Protein AF-A0A0H3GN37-F1 (afdb_monomer)

pLDDT: mean 75.05, std 20.97, range [28.66, 95.88]

Foldseek 3Di:
DDLVVVQCCVFPDFAPPPPDFDQPPCVVVPPVVPDDDDPVSVVVVVVVVVCVVVVHDFDDWQKFQKASDDVCSNQWIWIFTLQFIWIWGHDPRTITIGTDGLVFWPDWDWDDDDFWIWIWTWGAGPVRDIDIDIITGGCDDPPCPSNNVSVVCSVVVNTSSSVNPD

Radius of gyration: 15.68 Å; Cα contacts (8 Å, |Δi|>4): 254; chains: 1; bounding box: 45×38×37 Å

Nearest PDB stru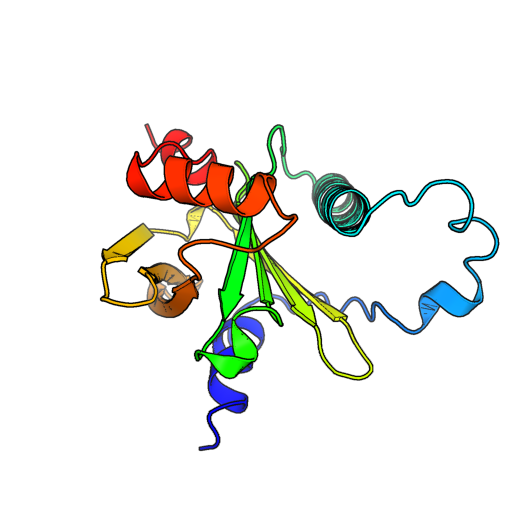ctures (foldseek):
  3voq-assembly1_B  TM=4.853E-01  e=2.089E-02  Homo sapiens
  2cay-assembly1_A  TM=4.935E-01  e=8.747E-02  Saccharomyces cerevisiae
  5ukk-assembly1_A  TM=3.724E-01  e=1.871E-02  Homo sapiens
  4pnk-assembly1_A  TM=3.720E-01  e=3.246E-02  Homo sapiens
  5he3-assembly1_A  TM=3.793E-01  e=9.765E-02  Bos taurus

Secondary structure (DSSP, 8-state):
--TTHHHHHHHHSSS-------SSGGGGTTSGGGS--SHHHHHHHHHHHHHHHTT---S--EEEEEBSSGGGTTSEEEEE-SSEEEEEEE-SS-EEEEEEETTTEEEEEEEE-SSEEEEEEEEE-TTS-EEEEEEEEES--TT-HHHHHHHHHHHTT--HHHHTT-

Solvent-accessible surface area (backbone atoms only — not comparable to full-atom values): 9664 Å² total; per-residue (Å²): 136,62,84,70,58,64,68,47,43,85,64,68,73,88,51,89,79,70,82,61,75,58,58,74,67,56,82,71,38,80,75,61,69,81,77,65,62,66,75,63,55,49,52,51,50,52,53,51,51,54,24,62,79,65,77,44,66,69,91,54,79,40,39,33,51,23,18,81,40,86,93,41,20,78,40,22,36,39,33,41,16,54,50,20,40,38,38,38,40,56,54,99,84,43,45,44,68,46,79,43,58,36,89,35,49,77,43,80,48,77,43,87,52,96,79,32,30,40,37,38,40,29,32,45,48,98,87,68,47,84,47,77,49,68,29,30,26,66,76,68,56,90,97,37,65,58,37,46,53,34,50,51,26,57,74,70,62,62,38,54,52,63,61,72,77,117

Structure (mmCIF, N/CA/C/O backbone):
data_AF-A0A0H3GN37-F1
#
_entry.id   AF-A0A0H3GN37-F1
#
loop_
_atom_site.group_PDB
_atom_site.id
_atom_site.type_symbol
_atom_site.label_atom_id
_atom_site.label_alt_id
_atom_site.label_comp_id
_atom_site.label_asym_id
_atom_site.label_entity_id
_atom_site.label_seq_id
_atom_site.pdbx_PDB_ins_code
_atom_site.Cartn_x
_atom_site.Cartn_y
_atom_site.Cartn_z
_atom_site.occupancy
_atom_site.B_iso_or_equiv
_atom_site.auth_seq_id
_atom_site.auth_comp_id
_atom_site.auth_asym_id
_atom_site.auth_atom_id
_atom_site.pdbx_PDB_model_num
ATOM 1 N N . MET A 1 1 ? 1.275 26.089 -0.788 1.00 37.97 1 MET A N 1
ATOM 2 C CA . MET A 1 1 ? 1.528 24.721 -0.286 1.00 37.97 1 MET A CA 1
ATOM 3 C C . MET A 1 1 ? 2.021 23.885 -1.451 1.00 37.97 1 MET A C 1
ATOM 5 O O . MET A 1 1 ? 1.289 23.743 -2.425 1.00 37.97 1 MET A O 1
ATOM 9 N N . ASN A 1 2 ? 3.274 23.432 -1.408 1.00 28.66 2 ASN A N 1
ATOM 10 C CA . ASN A 1 2 ? 3.864 22.640 -2.484 1.00 28.66 2 ASN A CA 1
ATOM 11 C C . ASN A 1 2 ? 3.409 21.181 -2.351 1.00 28.66 2 ASN A C 1
ATOM 13 O O . ASN A 1 2 ? 3.296 20.659 -1.246 1.00 28.66 2 ASN A O 1
ATOM 17 N N . GLY A 1 3 ? 3.133 20.510 -3.474 1.00 31.22 3 GLY A N 1
ATOM 18 C CA . GLY A 1 3 ? 2.568 19.149 -3.504 1.00 31.22 3 GLY A CA 1
ATOM 19 C C . GLY A 1 3 ? 3.428 18.058 -2.848 1.00 31.22 3 GLY A C 1
ATOM 20 O O . GLY A 1 3 ? 2.951 16.942 -2.667 1.00 31.22 3 GLY A O 1
ATOM 21 N N . SER A 1 4 ? 4.666 18.382 -2.473 1.00 35.00 4 SER A N 1
ATOM 22 C CA . SER A 1 4 ? 5.587 17.558 -1.684 1.00 35.00 4 SER A CA 1
ATOM 23 C C . SER A 1 4 ? 5.191 17.483 -0.204 1.00 35.00 4 SER A C 1
ATOM 25 O O . SER A 1 4 ? 5.367 16.443 0.427 1.00 35.00 4 SER A O 1
ATOM 27 N N . ASP A 1 5 ? 4.617 18.564 0.333 1.00 36.38 5 ASP A N 1
ATOM 28 C CA . ASP A 1 5 ? 4.347 18.715 1.767 1.00 36.38 5 ASP A CA 1
ATOM 29 C C . ASP A 1 5 ? 3.113 17.917 2.203 1.00 36.38 5 ASP A C 1
ATOM 31 O O . ASP A 1 5 ? 3.015 17.524 3.356 1.00 36.38 5 ASP A O 1
ATOM 35 N N . PHE A 1 6 ? 2.197 17.605 1.277 1.00 40.84 6 PHE A N 1
ATOM 36 C CA . PHE A 1 6 ? 0.951 16.878 1.566 1.00 40.84 6 PHE A CA 1
ATOM 37 C C . PHE A 1 6 ? 1.138 15.349 1.657 1.00 40.84 6 PHE A C 1
ATOM 39 O O . PHE A 1 6 ? 0.354 14.661 2.300 1.00 40.84 6 PHE A O 1
ATOM 46 N N . ILE A 1 7 ? 2.192 14.810 1.031 1.00 39.88 7 ILE A N 1
ATOM 47 C CA . ILE A 1 7 ? 2.532 13.369 1.046 1.00 39.88 7 ILE A CA 1
ATOM 48 C C . ILE A 1 7 ? 3.224 12.992 2.348 1.00 39.88 7 ILE A C 1
ATOM 50 O O . ILE A 1 7 ? 3.036 11.894 2.857 1.00 39.88 7 ILE A O 1
ATOM 54 N N . ILE A 1 8 ? 4.019 13.927 2.866 1.00 41.59 8 ILE A N 1
ATOM 55 C CA . ILE A 1 8 ? 4.670 13.835 4.168 1.00 41.59 8 ILE A CA 1
ATOM 56 C C . ILE A 1 8 ? 3.660 14.162 5.279 1.00 41.59 8 ILE A C 1
ATOM 58 O O . ILE A 1 8 ? 3.757 13.607 6.362 1.00 41.59 8 ILE A O 1
ATOM 62 N N . PHE A 1 9 ? 2.627 14.968 5.009 1.00 39.22 9 PHE A N 1
ATOM 63 C CA . PHE A 1 9 ? 1.643 15.367 6.023 1.00 39.22 9 PHE A CA 1
ATOM 64 C C . PHE A 1 9 ? 0.888 14.195 6.668 1.00 39.22 9 PHE A C 1
ATOM 66 O O . PHE A 1 9 ? 0.738 14.181 7.885 1.00 39.22 9 PHE A O 1
ATOM 73 N N . LEU A 1 10 ? 0.496 13.182 5.884 1.00 42.19 10 LEU A N 1
ATOM 74 C CA . LEU A 1 10 ? -0.106 11.939 6.403 1.00 42.19 10 LEU A CA 1
ATOM 75 C C . LEU A 1 10 ? 0.908 11.026 7.113 1.00 42.19 10 LEU A C 1
ATOM 77 O O . LEU A 1 10 ? 0.528 10.014 7.676 1.00 42.19 10 LEU A O 1
ATOM 81 N N . ALA A 1 11 ? 2.196 11.359 7.076 1.00 37.69 11 ALA A N 1
ATOM 82 C CA . ALA A 1 11 ? 3.269 10.615 7.721 1.00 37.69 11 ALA A CA 1
ATOM 83 C C . ALA A 1 11 ? 3.859 11.346 8.946 1.00 37.69 11 ALA A C 1
ATOM 85 O O . ALA A 1 11 ? 4.606 10.741 9.713 1.00 37.69 11 ALA A O 1
ATOM 86 N N . THR A 1 12 ? 3.542 12.636 9.144 1.00 36.50 12 THR A N 1
ATOM 87 C CA . THR A 1 12 ? 4.201 13.486 10.154 1.00 36.50 12 THR A CA 1
ATOM 88 C C . THR A 1 12 ? 3.277 14.253 11.092 1.00 36.50 12 THR A C 1
ATOM 90 O O . THR A 1 12 ? 3.799 14.970 11.941 1.00 36.50 12 THR A O 1
ATOM 93 N N . LYS A 1 13 ? 1.946 14.183 10.958 1.00 34.50 13 LYS A N 1
ATOM 94 C CA . LYS A 1 13 ? 1.056 14.953 11.848 1.00 34.50 13 LYS A CA 1
ATOM 95 C C . LYS A 1 13 ? 0.452 14.172 13.014 1.00 34.50 13 LYS A C 1
ATOM 97 O O . LYS A 1 13 ? 0.351 14.773 14.069 1.00 34.50 13 LYS A O 1
ATOM 102 N N . ASN A 1 14 ? 0.159 12.878 12.871 1.00 36.59 14 ASN A N 1
ATOM 103 C CA . ASN A 1 14 ? -0.568 12.109 13.898 1.00 36.59 14 ASN A CA 1
ATOM 104 C C . ASN A 1 14 ? -0.085 10.654 14.066 1.00 36.59 14 ASN A C 1
ATOM 106 O O . ASN A 1 14 ? -0.839 9.791 14.499 1.00 36.59 14 ASN A O 1
ATOM 110 N N . PHE A 1 15 ? 1.169 10.356 13.721 1.00 38.06 15 PHE A N 1
ATOM 111 C CA . PHE A 1 15 ? 1.758 9.032 13.947 1.00 38.06 15 PHE A CA 1
ATOM 112 C C . PHE A 1 15 ? 2.899 9.172 14.947 1.00 38.06 15 PHE A C 1
ATOM 114 O O . PHE A 1 15 ? 3.724 10.068 14.739 1.00 38.06 15 PHE A O 1
ATOM 121 N N . PRO A 1 16 ? 2.999 8.332 15.999 1.00 31.33 16 PRO A N 1
ATOM 122 C CA . PRO A 1 16 ? 4.174 8.326 16.857 1.00 31.33 16 PRO A CA 1
ATOM 123 C C . PRO A 1 16 ? 5.403 8.128 15.970 1.00 31.33 16 PRO A C 1
ATOM 125 O O . PRO A 1 16 ? 5.610 7.079 15.358 1.00 31.33 16 PRO A O 1
ATOM 128 N N . THR A 1 17 ? 6.183 9.197 15.827 1.00 37.88 17 THR A N 1
ATOM 129 C CA . THR A 1 17 ? 7.329 9.266 14.933 1.00 37.88 17 THR A CA 1
ATOM 130 C C . THR A 1 17 ? 8.440 8.403 15.518 1.00 37.88 17 THR A C 1
ATOM 132 O O . THR A 1 17 ? 9.364 8.898 16.158 1.00 37.88 17 THR A O 1
ATOM 135 N N . SER A 1 18 ? 8.408 7.090 15.288 1.00 37.84 18 SER A N 1
ATOM 136 C CA . SER A 1 18 ? 9.634 6.302 15.387 1.00 37.84 18 SER A CA 1
ATOM 137 C C . SER A 1 18 ? 10.479 6.632 14.152 1.00 37.84 18 SER A C 1
ATOM 139 O O . SER A 1 18 ? 10.460 5.918 13.150 1.00 37.84 18 SER A O 1
ATOM 141 N N . ILE A 1 19 ? 11.173 7.772 14.187 1.00 40.16 19 ILE A N 1
ATOM 142 C CA . ILE A 1 19 ? 12.127 8.190 13.155 1.00 40.16 19 ILE A CA 1
ATOM 143 C C . ILE A 1 19 ? 13.288 7.186 13.175 1.00 40.16 19 ILE A C 1
ATOM 145 O O . ILE A 1 19 ? 14.267 7.361 13.901 1.00 40.16 19 ILE A O 1
ATOM 149 N N . AR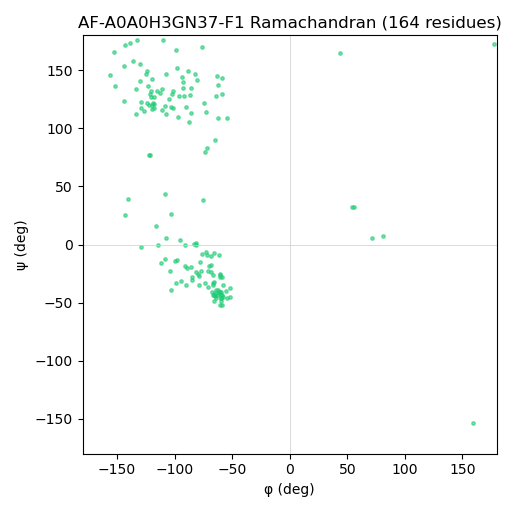G A 1 20 ? 13.203 6.104 12.394 1.00 41.66 20 ARG A N 1
ATOM 150 C CA . ARG A 1 20 ? 14.379 5.287 12.072 1.00 41.66 20 ARG A CA 1
ATOM 151 C C . ARG A 1 20 ? 15.040 5.882 10.830 1.00 41.66 20 ARG A C 1
ATOM 153 O O . ARG A 1 20 ? 14.549 5.738 9.717 1.00 41.66 20 ARG A O 1
ATOM 160 N N . HIS A 1 21 ? 16.170 6.559 11.044 1.00 40.31 21 HIS A N 1
ATOM 161 C CA . HIS A 1 21 ? 17.073 6.999 9.981 1.00 40.31 21 HIS A CA 1
ATOM 162 C C . HIS A 1 21 ? 17.620 5.777 9.235 1.00 40.31 21 HIS A C 1
ATOM 164 O O . HIS A 1 21 ? 18.432 5.024 9.778 1.00 40.31 21 HIS A O 1
ATOM 170 N N . PHE A 1 22 ? 17.167 5.578 7.998 1.00 47.72 22 PHE A N 1
ATOM 171 C CA . PHE A 1 22 ? 17.438 4.352 7.256 1.00 47.72 22 PHE A CA 1
ATOM 172 C C . PHE A 1 22 ? 18.775 4.352 6.514 1.00 47.72 22 PHE A C 1
ATOM 174 O O . PHE A 1 22 ? 19.355 3.292 6.339 1.00 47.72 22 PHE A O 1
ATOM 181 N N . LEU A 1 23 ? 19.316 5.503 6.096 1.00 36.03 23 LEU A N 1
ATOM 182 C CA . LEU A 1 23 ? 20.495 5.522 5.213 1.00 36.03 23 LEU A CA 1
ATOM 183 C C . LEU A 1 23 ? 21.852 5.728 5.908 1.00 36.03 23 LEU A C 1
ATOM 185 O O . LEU A 1 23 ? 22.885 5.414 5.320 1.00 36.03 23 LEU A O 1
ATOM 189 N N . VAL A 1 24 ? 21.884 6.140 7.181 1.00 34.12 24 VAL A N 1
ATOM 190 C CA . VAL A 1 24 ? 23.151 6.415 7.896 1.00 34.12 24 VAL A CA 1
ATOM 191 C C . VAL A 1 24 ? 23.778 5.157 8.522 1.00 34.12 24 VAL A C 1
ATOM 193 O O . VAL A 1 24 ? 25.003 5.045 8.572 1.00 34.12 24 VAL A O 1
ATOM 196 N N . LYS A 1 25 ? 22.985 4.156 8.937 1.00 38.34 25 LYS A N 1
ATOM 197 C CA . LYS A 1 25 ? 23.517 2.934 9.582 1.00 38.34 25 LYS A CA 1
ATOM 198 C C . LYS A 1 25 ? 24.132 1.908 8.622 1.00 38.34 25 LYS A C 1
ATOM 200 O O . LYS A 1 25 ? 24.899 1.061 9.062 1.00 38.34 25 LYS A O 1
ATOM 205 N N . TYR A 1 26 ? 23.890 2.001 7.314 1.00 42.25 26 TYR A N 1
ATOM 206 C CA . TYR A 1 26 ? 24.405 1.009 6.359 1.00 42.25 26 TYR A CA 1
ATOM 207 C C . TYR A 1 26 ? 25.874 1.224 5.949 1.00 42.25 26 TYR A C 1
ATOM 209 O 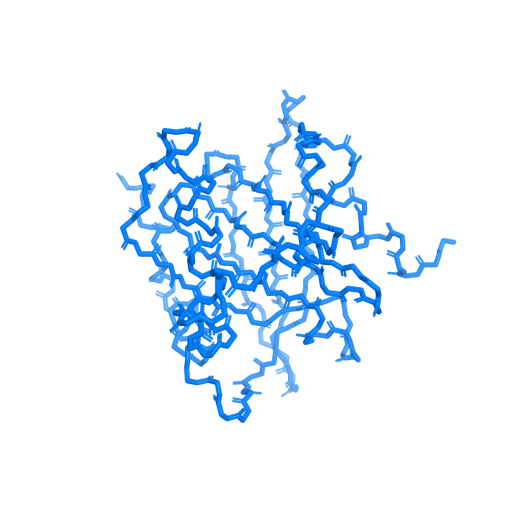O . TYR A 1 26 ? 26.428 0.418 5.208 1.00 42.25 26 TYR A O 1
ATOM 217 N N . LYS A 1 27 ? 26.574 2.241 6.475 1.00 34.69 27 LYS A N 1
ATOM 218 C CA . LYS A 1 27 ? 28.040 2.332 6.321 1.00 34.69 27 LYS A CA 1
ATOM 219 C C . LYS A 1 27 ? 28.802 1.242 7.091 1.00 34.69 27 LYS A C 1
ATOM 221 O O . LYS A 1 27 ? 29.945 0.971 6.739 1.00 34.69 27 LYS A O 1
ATOM 226 N N . SER A 1 28 ? 28.181 0.573 8.070 1.00 41.62 28 SER A N 1
ATOM 227 C CA . SER A 1 28 ? 28.733 -0.641 8.697 1.00 41.62 28 SER A CA 1
ATOM 228 C C . SER A 1 28 ? 28.204 -1.941 8.072 1.00 41.62 28 SER A C 1
ATOM 230 O O . SER A 1 28 ? 28.564 -3.024 8.522 1.00 41.62 28 SER A O 1
ATOM 232 N N . ALA A 1 29 ? 27.386 -1.862 7.012 1.00 47.19 29 ALA A N 1
ATOM 233 C CA . ALA A 1 29 ? 26.728 -2.991 6.345 1.00 47.19 29 ALA A CA 1
ATOM 234 C C . ALA A 1 29 ? 27.661 -3.827 5.457 1.00 47.19 29 ALA A C 1
ATOM 236 O O . ALA A 1 29 ? 27.269 -4.295 4.391 1.00 47.19 29 ALA A O 1
ATOM 237 N N . ARG A 1 30 ? 28.902 -4.044 5.895 1.00 40.25 30 ARG A N 1
ATOM 238 C CA . ARG A 1 30 ? 29.750 -5.087 5.312 1.00 40.25 30 ARG A CA 1
ATOM 239 C C . ARG A 1 30 ? 29.237 -6.488 5.685 1.00 40.25 30 ARG A C 1
ATOM 241 O O . ARG A 1 30 ? 29.532 -7.433 4.967 1.00 40.25 30 ARG A O 1
ATOM 248 N N . GLU A 1 31 ? 28.407 -6.595 6.728 1.00 43.28 31 GLU A N 1
ATOM 249 C CA . GLU A 1 31 ? 27.798 -7.850 7.202 1.00 43.28 31 GLU A CA 1
ATOM 250 C C . GLU A 1 31 ? 26.387 -8.109 6.637 1.00 43.28 31 GLU A C 1
ATOM 252 O O . GLU A 1 31 ? 26.057 -9.250 6.332 1.00 43.28 31 GLU A O 1
ATOM 257 N N . ALA A 1 32 ? 25.583 -7.072 6.356 1.00 44.78 32 ALA A N 1
ATOM 258 C CA . ALA A 1 32 ? 24.299 -7.239 5.650 1.00 44.78 32 ALA A CA 1
ATOM 259 C C . ALA A 1 32 ? 24.465 -7.467 4.129 1.00 44.78 32 ALA A C 1
ATOM 261 O O . ALA A 1 32 ? 23.506 -7.783 3.425 1.00 44.78 32 ALA A O 1
ATOM 262 N N . LEU A 1 33 ? 25.691 -7.318 3.610 1.00 41.53 33 LEU A N 1
ATOM 263 C CA . LEU A 1 33 ? 26.017 -7.384 2.183 1.00 41.53 33 LEU A CA 1
ATOM 264 C C . LEU A 1 33 ? 25.854 -8.789 1.569 1.00 41.53 33 LEU A C 1
ATOM 266 O O . LEU A 1 33 ? 25.924 -8.922 0.350 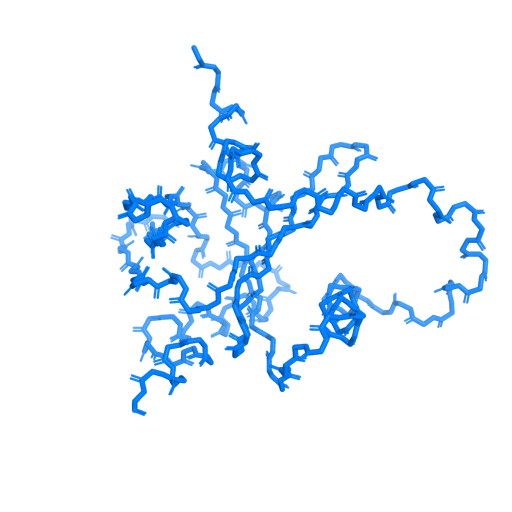1.00 41.53 33 LEU A O 1
ATOM 270 N N . ILE A 1 34 ? 25.646 -9.832 2.379 1.00 44.03 34 ILE A N 1
ATOM 271 C CA . ILE A 1 34 ? 25.642 -11.226 1.906 1.00 44.03 34 ILE A CA 1
ATOM 272 C C . ILE A 1 34 ? 24.217 -11.789 1.699 1.00 44.03 34 ILE A C 1
ATOM 274 O O . ILE A 1 34 ? 24.065 -12.772 0.981 1.00 44.03 34 ILE A O 1
ATOM 278 N N . LEU A 1 35 ? 23.149 -11.149 2.205 1.00 42.22 35 LEU A N 1
ATOM 279 C CA . LEU A 1 35 ? 21.783 -11.719 2.174 1.00 42.22 35 LEU A CA 1
ATOM 280 C C . LEU A 1 35 ? 20.649 -10.714 1.869 1.00 42.22 35 LEU A C 1
ATOM 282 O O . LEU A 1 35 ? 19.555 -10.826 2.406 1.00 42.22 35 LEU A O 1
ATOM 286 N N . ALA A 1 36 ? 20.855 -9.759 0.958 1.00 44.31 36 ALA A N 1
ATOM 287 C CA . ALA A 1 36 ? 19.767 -8.914 0.444 1.00 44.31 36 ALA A CA 1
ATOM 288 C C . ALA A 1 36 ? 19.624 -9.037 -1.081 1.00 44.31 36 ALA A C 1
ATOM 290 O O . ALA A 1 36 ? 20.039 -8.168 -1.854 1.00 44.31 36 ALA A O 1
ATOM 291 N N . ALA A 1 37 ? 19.024 -10.152 -1.503 1.00 61.72 37 ALA A N 1
ATOM 292 C CA . ALA A 1 37 ? 18.409 -10.311 -2.815 1.00 61.72 37 ALA A CA 1
ATOM 293 C C . ALA A 1 37 ? 17.300 -9.249 -2.995 1.00 61.72 37 ALA A C 1
ATOM 295 O O . ALA A 1 37 ? 16.662 -8.874 -2.031 1.00 61.72 37 ALA A O 1
ATOM 296 N N . SER A 1 38 ? 17.129 -8.712 -4.210 1.00 82.56 38 SER A N 1
ATOM 297 C CA . SER A 1 38 ? 16.038 -7.825 -4.677 1.00 82.56 38 SER A CA 1
ATOM 298 C C . SER A 1 38 ? 15.546 -6.638 -3.787 1.00 82.56 38 SER A C 1
ATOM 300 O O . SER A 1 38 ? 15.814 -6.489 -2.605 1.00 82.56 38 SER A O 1
ATOM 302 N N . LEU A 1 39 ? 14.797 -5.688 -4.368 1.00 85.38 39 LEU A N 1
ATOM 303 C CA . LEU A 1 39 ? 14.149 -4.627 -3.566 1.00 85.38 39 LEU A CA 1
ATOM 304 C C . LEU A 1 39 ? 13.057 -5.202 -2.648 1.00 85.38 39 LEU A C 1
ATOM 306 O O . LEU A 1 39 ? 12.828 -4.667 -1.573 1.00 85.38 39 LEU A O 1
ATOM 310 N N . LYS A 1 40 ? 12.366 -6.259 -3.088 1.00 89.44 40 LYS A N 1
ATOM 311 C CA . LYS A 1 40 ? 11.237 -6.842 -2.355 1.00 89.44 40 LYS A CA 1
ATOM 312 C C . LYS A 1 40 ? 11.716 -7.456 -1.047 1.00 89.44 40 LYS A C 1
ATOM 314 O O . LYS A 1 40 ? 11.163 -7.122 -0.012 1.00 89.44 40 LYS A O 1
ATOM 319 N N . ASP A 1 41 ? 12.774 -8.259 -1.100 1.00 88.94 41 ASP A N 1
ATOM 320 C CA . ASP A 1 41 ? 13.243 -8.993 0.080 1.00 88.94 41 ASP A CA 1
ATOM 321 C C . ASP A 1 41 ? 13.783 -8.019 1.139 1.00 88.94 41 ASP A C 1
ATOM 323 O O . ASP A 1 41 ? 13.507 -8.171 2.323 1.00 88.94 41 ASP A O 1
ATOM 327 N N . ARG A 1 42 ? 14.416 -6.917 0.706 1.00 86.69 42 ARG A N 1
ATOM 328 C CA . ARG A 1 42 ? 14.788 -5.805 1.598 1.00 86.69 42 ARG A CA 1
ATOM 329 C C . ARG A 1 42 ? 13.589 -5.168 2.297 1.00 86.69 42 ARG A C 1
ATOM 331 O O . ARG A 1 42 ? 13.677 -4.859 3.474 1.00 86.69 42 ARG A O 1
ATOM 338 N N . LEU A 1 43 ? 12.487 -4.933 1.585 1.00 91.19 43 LEU A N 1
ATOM 339 C CA . LEU A 1 43 ? 11.283 -4.358 2.192 1.00 91.19 43 LEU A CA 1
ATOM 340 C C . LEU A 1 43 ? 10.589 -5.353 3.128 1.00 91.19 43 LEU A C 1
ATOM 342 O O . LEU A 1 43 ? 10.074 -4.947 4.164 1.00 91.19 43 LEU A O 1
ATOM 346 N N . GLU A 1 44 ? 10.580 -6.641 2.782 1.00 93.62 44 GLU A N 1
ATOM 347 C CA . GLU A 1 44 ? 10.031 -7.697 3.642 1.00 93.62 44 GLU A CA 1
ATOM 348 C C . GLU A 1 44 ? 10.788 -7.806 4.956 1.00 93.62 44 GLU A C 1
ATOM 350 O O . GLU A 1 44 ? 10.153 -7.897 6.004 1.00 93.62 44 GLU A O 1
ATOM 355 N N . GLU A 1 45 ? 12.116 -7.750 4.906 1.00 91.62 45 GLU A N 1
ATOM 356 C CA . GLU A 1 45 ? 12.948 -7.811 6.103 1.00 91.62 45 GLU A CA 1
ATOM 357 C C . GLU A 1 45 ? 12.671 -6.638 7.048 1.00 91.62 45 GLU A C 1
ATOM 359 O O . GLU A 1 45 ? 12.532 -6.832 8.254 1.00 91.62 45 GLU A O 1
ATOM 364 N N . GLU A 1 46 ? 12.493 -5.431 6.508 1.00 88.38 46 GLU A N 1
ATOM 365 C CA . GLU A 1 46 ? 12.154 -4.253 7.313 1.00 88.38 46 GLU A CA 1
ATOM 366 C C . GLU A 1 46 ? 10.775 -4.362 7.965 1.00 88.38 46 GLU A C 1
ATOM 368 O O . GLU A 1 46 ? 10.628 -4.083 9.158 1.00 88.38 46 GLU A O 1
ATOM 373 N N . VAL A 1 47 ? 9.766 -4.827 7.216 1.00 91.81 47 VAL A N 1
ATOM 374 C CA . VAL A 1 47 ? 8.434 -5.091 7.781 1.00 91.81 47 VAL A CA 1
ATOM 375 C C . VAL A 1 47 ? 8.528 -6.137 8.890 1.00 91.81 47 VAL A C 1
ATOM 377 O O . VAL A 1 47 ? 7.953 -5.937 9.959 1.00 91.81 47 VAL A O 1
ATOM 380 N N . ARG A 1 48 ? 9.250 -7.242 8.668 1.00 92.56 48 ARG A N 1
ATOM 381 C CA . ARG A 1 48 ? 9.397 -8.324 9.654 1.00 92.56 48 ARG A CA 1
ATOM 382 C C . ARG A 1 48 ? 10.141 -7.861 10.902 1.00 92.56 48 ARG A C 1
ATOM 384 O O . ARG A 1 48 ? 9.665 -8.130 12.000 1.00 92.56 48 ARG A O 1
ATOM 391 N N . THR A 1 49 ? 11.235 -7.122 10.737 1.00 89.06 49 THR A N 1
ATOM 392 C CA . THR A 1 49 ? 12.025 -6.566 11.844 1.00 89.06 49 THR A CA 1
ATOM 393 C C . THR A 1 49 ? 11.179 -5.621 12.688 1.00 89.06 49 THR A C 1
ATOM 395 O O . THR A 1 49 ? 11.061 -5.814 13.895 1.00 89.06 49 THR A O 1
ATOM 398 N N . TYR A 1 50 ? 10.512 -4.643 12.064 1.00 88.06 50 TYR A N 1
ATOM 399 C CA . TYR A 1 50 ? 9.628 -3.733 12.794 1.00 88.06 50 TYR A CA 1
ATOM 400 C C . TYR A 1 50 ? 8.485 -4.479 13.484 1.00 88.06 50 TYR A C 1
ATOM 402 O O . TYR A 1 50 ? 8.139 -4.167 14.620 1.00 88.06 50 TYR A O 1
ATOM 410 N N . SER A 1 51 ? 7.897 -5.470 12.813 1.00 88.00 51 SER A N 1
ATOM 411 C CA . SER A 1 51 ? 6.791 -6.244 13.378 1.00 88.00 51 SER A CA 1
ATOM 412 C C . SER A 1 51 ? 7.227 -7.048 14.600 1.00 88.00 51 SER A C 1
ATOM 414 O O . SER A 1 51 ? 6.520 -7.045 15.602 1.00 88.00 51 SER A O 1
ATOM 416 N N . ALA A 1 52 ? 8.405 -7.676 14.559 1.00 89.31 52 ALA A N 1
ATOM 417 C CA . ALA A 1 52 ? 8.972 -8.392 15.698 1.00 89.31 52 ALA A CA 1
ATOM 418 C C . ALA A 1 52 ? 9.275 -7.447 16.873 1.00 89.31 52 ALA A C 1
ATOM 420 O O . ALA A 1 52 ? 8.867 -7.733 17.998 1.00 89.31 52 ALA A O 1
ATOM 421 N N . ASP A 1 53 ? 9.902 -6.298 16.593 1.00 88.94 53 ASP A N 1
ATOM 422 C CA . ASP A 1 53 ? 10.239 -5.271 17.590 1.00 88.94 53 ASP A CA 1
ATOM 423 C C . ASP A 1 53 ? 8.998 -4.701 18.308 1.00 88.94 53 ASP A C 1
ATOM 425 O O . ASP A 1 53 ? 9.109 -4.218 19.432 1.00 88.94 53 ASP A O 1
ATOM 429 N N . ASN A 1 54 ? 7.825 -4.742 17.664 1.00 85.06 54 ASN A N 1
ATOM 430 C CA . ASN A 1 54 ? 6.573 -4.161 18.166 1.00 85.06 54 ASN A CA 1
ATOM 431 C C . ASN A 1 54 ? 5.474 -5.209 18.430 1.00 85.06 54 ASN A C 1
ATOM 433 O O . ASN A 1 54 ? 4.302 -4.853 18.546 1.00 85.06 54 ASN A O 1
ATOM 437 N N . ASN A 1 55 ? 5.823 -6.500 18.504 1.00 91.62 55 ASN A N 1
ATOM 438 C CA . ASN A 1 55 ? 4.888 -7.607 18.760 1.00 91.62 55 ASN A CA 1
ATOM 439 C C . ASN A 1 55 ? 3.677 -7.660 17.800 1.00 91.62 55 ASN A C 1
ATOM 441 O O . ASN A 1 55 ? 2.586 -8.100 18.172 1.00 91.62 55 ASN A O 1
ATOM 445 N N . LEU A 1 56 ? 3.864 -7.241 16.549 1.00 87.81 56 LEU A N 1
ATOM 446 C CA . LEU A 1 56 ? 2.843 -7.301 15.508 1.00 87.81 56 LEU A CA 1
ATOM 447 C C . LEU A 1 56 ? 2.860 -8.674 14.830 1.00 87.81 56 LEU A C 1
ATOM 449 O O . LEU A 1 56 ? 3.909 -9.193 14.449 1.00 87.81 56 LEU A O 1
ATOM 453 N N . THR A 1 57 ? 1.678 -9.255 14.629 1.00 89.62 57 THR A N 1
ATOM 454 C CA . THR A 1 57 ? 1.547 -10.505 13.871 1.00 89.62 57 THR A CA 1
ATOM 455 C C . THR A 1 57 ? 1.443 -10.187 12.386 1.00 89.62 57 THR A C 1
ATOM 457 O O . THR A 1 57 ? 0.454 -9.608 11.944 1.00 89.62 57 THR A O 1
ATOM 460 N N . VAL A 1 58 ? 2.461 -10.581 11.620 1.00 91.19 58 VAL A N 1
ATOM 461 C CA . VAL A 1 58 ? 2.494 -10.448 10.159 1.00 91.19 58 VAL A CA 1
ATOM 462 C C . VAL A 1 58 ? 2.804 -11.807 9.547 1.00 91.19 58 VAL A C 1
ATOM 464 O O . VAL A 1 58 ? 3.888 -12.356 9.748 1.00 91.19 58 VAL A O 1
ATOM 467 N N . GLN A 1 59 ? 1.846 -12.356 8.803 1.00 91.38 59 GLN A N 1
ATOM 468 C CA . GLN A 1 59 ? 2.008 -13.629 8.091 1.00 91.38 59 GLN A CA 1
ATOM 469 C C . GLN A 1 59 ? 2.231 -13.387 6.604 1.00 91.38 59 GLN A C 1
ATOM 471 O O . GLN A 1 59 ? 3.062 -14.051 5.977 1.00 91.38 59 GLN A O 1
ATOM 476 N N . THR A 1 60 ? 1.520 -12.408 6.049 1.00 93.12 60 THR A N 1
ATOM 477 C CA . THR A 1 60 ? 1.575 -12.065 4.633 1.00 93.12 60 THR A CA 1
ATOM 478 C C . THR A 1 60 ? 1.909 -10.590 4.433 1.00 93.12 60 THR A C 1
ATOM 480 O O . THR A 1 60 ? 1.569 -9.730 5.244 1.00 93.12 60 THR A O 1
ATOM 483 N N . ILE A 1 61 ? 2.638 -10.297 3.351 1.00 95.38 61 ILE A N 1
ATOM 484 C CA . ILE A 1 61 ? 3.053 -8.938 2.997 1.00 95.38 61 ILE A CA 1
ATOM 485 C C . ILE A 1 61 ? 2.776 -8.721 1.512 1.00 95.38 61 ILE A C 1
ATOM 487 O O . ILE A 1 61 ? 3.416 -9.323 0.649 1.00 95.38 61 ILE A O 1
ATOM 491 N N . ASP A 1 62 ? 1.815 -7.850 1.218 1.00 95.88 62 ASP A N 1
ATOM 492 C CA . ASP A 1 62 ? 1.409 -7.512 -0.142 1.00 95.88 62 ASP A CA 1
ATOM 493 C C . ASP A 1 62 ? 1.885 -6.106 -0.513 1.00 95.88 62 ASP A C 1
ATOM 495 O O . ASP A 1 62 ? 1.413 -5.109 0.030 1.00 95.88 62 ASP A O 1
ATOM 499 N N . PHE A 1 63 ? 2.826 -6.001 -1.455 1.00 95.25 63 PHE A N 1
ATOM 500 C CA . PHE A 1 63 ? 3.427 -4.716 -1.827 1.00 95.25 63 PHE A CA 1
ATOM 501 C C . PHE A 1 63 ? 2.742 -4.044 -3.013 1.00 95.25 63 PHE A C 1
ATOM 503 O O . PHE A 1 63 ? 2.385 -4.686 -4.001 1.00 95.25 63 PHE A O 1
ATOM 510 N N . LEU A 1 64 ? 2.659 -2.716 -2.988 1.00 94.94 64 LEU A N 1
ATOM 511 C CA . LEU A 1 64 ? 2.097 -1.917 -4.066 1.00 94.94 64 LEU A CA 1
ATOM 512 C C . LEU A 1 64 ? 2.858 -0.602 -4.240 1.00 94.94 64 LEU A C 1
ATOM 514 O O . LEU A 1 64 ? 2.904 0.226 -3.338 1.00 94.94 64 LEU A O 1
ATOM 518 N N . TYR A 1 65 ? 3.380 -0.352 -5.442 1.00 93.19 65 TYR A N 1
ATOM 519 C CA . TYR A 1 65 ? 3.781 1.002 -5.820 1.00 93.19 65 TYR A CA 1
ATOM 520 C C . TYR A 1 65 ? 2.584 1.950 -5.863 1.00 93.19 65 TYR A C 1
ATOM 522 O O . TYR A 1 65 ? 1.607 1.703 -6.579 1.00 93.19 65 TYR A O 1
ATOM 530 N N . ALA A 1 66 ? 2.715 3.064 -5.158 1.00 90.69 66 ALA A N 1
ATOM 531 C CA . ALA A 1 66 ? 1.738 4.133 -5.112 1.00 90.69 66 ALA A CA 1
ATOM 532 C C . ALA A 1 66 ? 2.459 5.487 -5.052 1.00 90.69 66 ALA A C 1
ATOM 534 O O . ALA A 1 66 ? 3.677 5.569 -4.927 1.00 90.69 66 ALA A O 1
ATOM 535 N N . GLY A 1 67 ? 1.720 6.581 -5.179 1.00 85.38 67 GLY A N 1
ATOM 536 C CA . GLY A 1 67 ? 2.276 7.902 -4.912 1.00 85.38 67 GLY A CA 1
ATOM 537 C C . GLY A 1 67 ? 1.296 9.036 -5.176 1.00 85.38 67 GLY A C 1
ATOM 538 O O . GLY A 1 67 ? 0.229 8.806 -5.734 1.00 85.38 67 GLY A O 1
ATOM 539 N N . PRO A 1 68 ? 1.649 10.274 -4.817 1.00 80.56 68 PRO A N 1
ATOM 540 C CA . PRO A 1 68 ? 0.783 11.460 -4.959 1.00 80.56 68 PRO A CA 1
ATOM 541 C C . PRO A 1 68 ? 0.255 11.722 -6.366 1.00 80.56 68 PRO A C 1
ATOM 543 O O . PRO A 1 68 ? -0.849 12.213 -6.583 1.00 80.56 68 PRO A O 1
ATOM 546 N N . HIS A 1 69 ? 1.130 11.505 -7.339 1.00 82.50 69 HIS A N 1
ATOM 547 C CA . HIS A 1 69 ? 1.021 12.025 -8.682 1.00 82.50 69 HIS A CA 1
ATOM 548 C C . HIS A 1 69 ? 1.741 11.081 -9.633 1.00 82.50 69 HIS A C 1
ATOM 550 O O . HIS A 1 69 ? 2.570 10.261 -9.236 1.00 82.50 69 HIS A O 1
ATOM 556 N N . MET A 1 70 ? 1.483 11.245 -10.929 1.00 76.62 70 MET A N 1
ATOM 557 C CA . MET A 1 70 ? 2.001 10.341 -11.951 1.00 76.62 70 MET A CA 1
ATOM 558 C C . MET A 1 70 ? 3.524 10.189 -11.874 1.00 76.62 70 MET A C 1
ATOM 560 O O . MET A 1 70 ? 4.008 9.066 -11.885 1.00 76.62 70 MET A O 1
ATOM 564 N N . ARG A 1 71 ? 4.296 11.274 -11.746 1.00 78.50 71 ARG A N 1
ATOM 565 C CA . ARG A 1 71 ? 5.771 11.183 -11.708 1.00 78.50 71 ARG A CA 1
ATOM 566 C C . ARG A 1 71 ? 6.347 10.509 -10.444 1.00 78.50 71 ARG A C 1
ATOM 568 O O . ARG A 1 71 ? 7.436 9.968 -10.518 1.00 78.50 71 ARG A O 1
ATOM 575 N N . GLY A 1 72 ? 5.616 10.508 -9.326 1.00 72.44 72 GLY A N 1
ATOM 576 C CA . GLY A 1 72 ? 6.075 10.053 -8.004 1.00 72.44 72 GLY A CA 1
ATOM 577 C C . GLY A 1 72 ? 5.452 8.726 -7.574 1.00 72.44 72 GLY A C 1
ATOM 578 O O . GLY A 1 72 ? 5.663 8.256 -6.470 1.00 72.44 72 GLY A O 1
ATOM 579 N N . ARG A 1 73 ? 4.681 8.077 -8.447 1.00 74.12 73 ARG A N 1
ATOM 580 C CA . ARG A 1 73 ? 4.008 6.799 -8.153 1.00 74.12 73 ARG A CA 1
ATOM 581 C C . ARG A 1 73 ? 4.948 5.606 -7.919 1.00 74.12 73 ARG A C 1
ATOM 583 O O . ARG A 1 73 ? 4.478 4.514 -7.633 1.00 74.12 73 ARG A O 1
ATOM 590 N N . HIS A 1 74 ? 6.248 5.784 -8.148 1.00 76.75 74 HIS A N 1
ATOM 591 C CA . HIS A 1 74 ? 7.281 4.769 -7.919 1.00 76.75 74 HIS A CA 1
ATOM 592 C C . HIS A 1 74 ? 8.256 5.163 -6.804 1.00 76.75 74 HIS A C 1
ATOM 594 O O . HIS A 1 74 ? 9.162 4.392 -6.508 1.00 76.75 74 HIS A O 1
ATOM 600 N N . SER A 1 75 ? 8.072 6.338 -6.192 1.00 79.44 75 SER A N 1
ATOM 601 C CA . SER A 1 75 ? 8.856 6.775 -5.033 1.00 79.44 75 SER A CA 1
ATOM 602 C C . SER A 1 75 ? 8.209 6.376 -3.710 1.00 79.44 75 SER A C 1
ATOM 604 O O . SER A 1 75 ? 8.762 6.680 -2.661 1.00 79.44 75 SER A O 1
ATOM 606 N N . LEU A 1 76 ? 7.047 5.719 -3.742 1.00 88.62 76 LEU A N 1
ATOM 607 C CA . LEU A 1 76 ? 6.376 5.216 -2.555 1.00 88.62 76 LEU A CA 1
ATOM 608 C C . LEU A 1 76 ? 5.907 3.775 -2.782 1.00 88.62 76 LEU A C 1
ATOM 610 O O . LEU A 1 76 ? 5.361 3.429 -3.836 1.00 88.62 76 LEU A O 1
ATOM 614 N N . VAL A 1 77 ? 6.163 2.920 -1.796 1.00 92.12 77 VAL A N 1
ATOM 615 C CA . VAL A 1 77 ? 5.672 1.540 -1.752 1.00 92.12 77 VAL A CA 1
ATOM 616 C C . VAL A 1 77 ? 4.833 1.369 -0.497 1.00 92.12 77 VAL A C 1
ATOM 618 O O . VAL A 1 77 ? 5.284 1.675 0.599 1.00 92.12 77 VAL A O 1
ATOM 621 N N . LEU A 1 78 ? 3.614 0.878 -0.674 1.00 93.69 78 LEU A N 1
ATOM 622 C CA . LEU A 1 78 ? 2.755 0.419 0.409 1.00 93.69 78 LEU A CA 1
ATOM 623 C C . LEU A 1 78 ? 2.972 -1.080 0.604 1.00 93.69 78 LEU A C 1
ATOM 625 O O . LEU A 1 78 ? 3.079 -1.801 -0.388 1.00 93.69 78 LEU A O 1
ATOM 629 N N . ALA A 1 79 ? 3.004 -1.545 1.846 1.00 95.06 79 ALA A N 1
ATOM 630 C CA . ALA A 1 79 ? 2.945 -2.956 2.196 1.00 95.06 79 ALA A CA 1
ATOM 631 C C . ALA A 1 79 ? 1.714 -3.194 3.070 1.00 95.06 79 ALA A C 1
ATOM 633 O O . ALA A 1 79 ? 1.604 -2.630 4.157 1.00 95.06 79 ALA A O 1
ATOM 634 N N . PHE A 1 80 ? 0.780 -3.996 2.573 1.00 94.62 80 PHE A N 1
ATOM 635 C CA . PHE A 1 80 ? -0.429 -4.377 3.292 1.00 94.62 80 PHE A CA 1
ATOM 636 C C . PHE A 1 80 ? -0.170 -5.676 4.054 1.00 94.62 80 PHE A C 1
AT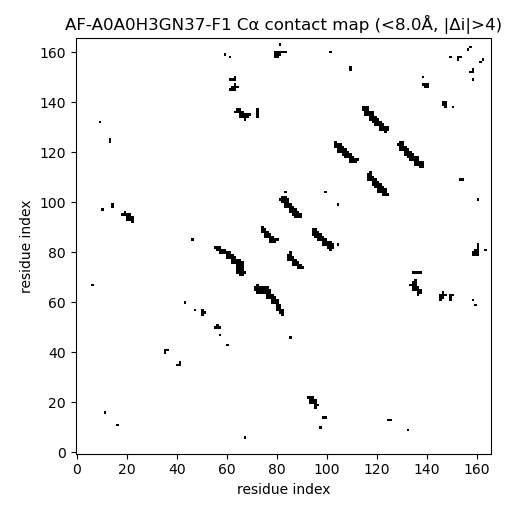OM 638 O O . PHE A 1 80 ? 0.281 -6.655 3.454 1.00 94.62 80 PHE A O 1
ATOM 645 N N . THR A 1 81 ? -0.465 -5.679 5.351 1.00 94.69 81 THR A N 1
ATOM 646 C CA . THR A 1 81 ? -0.332 -6.839 6.243 1.00 94.69 81 THR A CA 1
ATOM 647 C C . THR A 1 81 ? -1.597 -7.010 7.081 1.00 94.69 81 THR A C 1
ATOM 649 O O . THR A 1 81 ? -2.518 -6.197 7.004 1.00 94.69 81 THR A O 1
ATOM 652 N N . GLU A 1 82 ? -1.666 -8.066 7.888 1.00 92.62 82 GLU A N 1
ATOM 653 C CA . GLU A 1 82 ? -2.748 -8.256 8.862 1.00 92.62 82 GLU A CA 1
ATOM 654 C C . GLU A 1 82 ? -2.723 -7.188 9.966 1.00 92.62 82 GLU A C 1
ATOM 656 O O . GLU A 1 82 ? -3.771 -6.788 10.468 1.00 92.62 82 GLU A O 1
ATOM 661 N N . ALA A 1 83 ? -1.529 -6.714 10.330 1.00 88.69 83 ALA A N 1
ATOM 662 C CA . ALA A 1 83 ? -1.338 -5.724 11.384 1.00 88.69 83 ALA A CA 1
ATOM 663 C C . ALA A 1 83 ? -1.636 -4.287 10.931 1.00 88.69 83 ALA A C 1
ATOM 665 O O . ALA A 1 83 ? -1.949 -3.445 11.767 1.00 88.69 83 ALA A O 1
ATOM 666 N N . GLY A 1 84 ? -1.517 -3.981 9.635 1.00 90.31 84 GLY A N 1
ATOM 667 C CA . GLY A 1 84 ? -1.710 -2.622 9.137 1.00 90.31 84 GLY A CA 1
ATOM 668 C C . GLY A 1 84 ? -1.078 -2.349 7.778 1.00 90.31 84 GLY A C 1
ATOM 669 O O . GLY A 1 84 ? -0.914 -3.243 6.945 1.00 90.31 84 GLY A O 1
ATOM 670 N N . ILE A 1 85 ? -0.748 -1.080 7.538 1.00 91.56 85 ILE A N 1
ATOM 671 C CA . ILE A 1 85 ? -0.124 -0.615 6.296 1.00 91.56 85 ILE A CA 1
ATOM 672 C C . ILE A 1 85 ? 1.235 -0.003 6.610 1.00 91.56 85 ILE A C 1
ATOM 674 O O . ILE A 1 85 ? 1.331 0.994 7.323 1.00 91.56 85 ILE A O 1
ATOM 678 N N . PHE A 1 86 ? 2.284 -0.553 6.009 1.00 90.94 86 PHE A N 1
ATOM 679 C CA . PHE A 1 86 ? 3.608 0.055 6.011 1.00 90.94 86 PHE A CA 1
ATOM 680 C C . PHE A 1 86 ? 3.778 0.924 4.771 1.00 90.94 86 PHE A C 1
ATOM 682 O O . PHE A 1 86 ? 3.455 0.507 3.660 1.00 90.94 86 PHE A O 1
ATOM 689 N N . THR A 1 87 ? 4.309 2.128 4.943 1.00 89.12 87 THR A N 1
ATOM 690 C CA . THR A 1 87 ? 4.582 3.061 3.850 1.00 89.12 87 THR A CA 1
ATOM 691 C C . THR A 1 87 ? 6.070 3.338 3.778 1.00 89.12 87 THR A C 1
ATOM 693 O O . THR A 1 87 ? 6.630 3.918 4.700 1.00 89.12 87 THR A O 1
ATOM 696 N N . PHE A 1 88 ? 6.688 2.969 2.661 1.00 87.81 88 PHE A N 1
ATOM 697 C CA . PHE A 1 88 ? 8.087 3.238 2.351 1.00 87.81 88 PHE A CA 1
ATOM 698 C C . PHE A 1 88 ? 8.184 4.411 1.384 1.00 87.81 88 PHE A C 1
ATOM 700 O O . PHE A 1 88 ? 7.699 4.316 0.254 1.00 87.81 88 PHE A O 1
ATOM 707 N N . VAL A 1 89 ? 8.818 5.503 1.803 1.00 84.62 89 VAL A N 1
ATOM 708 C CA . VAL A 1 89 ? 9.033 6.707 0.994 1.00 84.62 89 VAL A CA 1
ATOM 709 C C . VAL A 1 89 ? 10.504 6.791 0.610 1.00 84.62 89 VAL A C 1
ATOM 711 O O . VAL A 1 89 ? 11.367 6.904 1.473 1.00 84.62 89 VAL A O 1
ATOM 714 N N . PHE A 1 90 ? 10.796 6.769 -0.689 1.00 80.88 90 PHE A N 1
ATOM 715 C CA . PHE A 1 90 ? 12.150 6.894 -1.226 1.00 80.88 90 PHE A CA 1
ATOM 716 C C . PHE A 1 90 ? 12.416 8.341 -1.649 1.00 80.88 90 PHE A C 1
ATOM 718 O O . PHE A 1 90 ? 11.860 8.826 -2.639 1.00 80.88 90 PHE A O 1
ATOM 725 N N . LYS A 1 91 ? 13.277 9.030 -0.900 1.00 76.06 91 LYS A N 1
ATOM 726 C CA . LYS A 1 91 ? 13.831 10.351 -1.221 1.00 76.06 91 LYS A CA 1
ATOM 727 C C . LYS A 1 91 ? 15.236 10.176 -1.817 1.00 76.06 91 LYS A C 1
ATOM 729 O O . LYS A 1 91 ? 15.808 9.091 -1.784 1.00 76.06 91 LYS A O 1
ATOM 734 N N . LEU A 1 92 ? 15.789 11.238 -2.407 1.00 66.69 92 LEU A N 1
ATOM 735 C CA . LEU A 1 92 ? 17.077 11.182 -3.123 1.00 66.69 92 LEU A CA 1
ATOM 736 C C . LEU A 1 92 ? 18.245 10.691 -2.248 1.00 66.69 92 LEU A C 1
ATOM 738 O O . LEU A 1 92 ? 19.128 10.008 -2.758 1.00 66.69 92 LEU A O 1
ATOM 742 N N . SER A 1 93 ? 18.245 11.037 -0.959 1.00 66.44 93 SER A N 1
ATOM 743 C CA . SER A 1 93 ? 19.297 10.687 0.0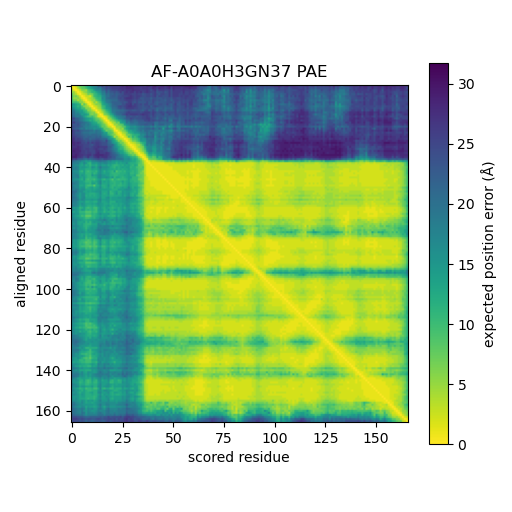05 1.00 66.44 93 SER A CA 1
ATOM 744 C C . SER A 1 93 ? 18.853 9.708 1.084 1.00 66.44 93 SER A C 1
ATOM 746 O O . SER A 1 93 ? 19.709 9.141 1.753 1.00 66.44 93 SER A O 1
ATOM 748 N N . ASP A 1 94 ? 17.542 9.517 1.255 1.00 66.69 94 ASP A N 1
ATOM 749 C CA . ASP A 1 94 ? 16.959 8.883 2.436 1.00 66.69 94 ASP A CA 1
ATOM 750 C C . ASP A 1 94 ? 15.747 8.026 2.076 1.00 66.69 94 ASP A C 1
ATOM 752 O O . ASP A 1 94 ? 15.050 8.269 1.091 1.00 66.69 94 ASP A O 1
ATOM 756 N N . ALA A 1 95 ? 15.487 7.021 2.901 1.00 74.38 95 ALA A N 1
ATOM 757 C CA . ALA A 1 95 ? 14.267 6.242 2.862 1.00 74.38 95 ALA A CA 1
ATOM 758 C C . ALA A 1 95 ? 13.611 6.328 4.237 1.00 74.38 95 ALA A C 1
ATOM 760 O O . ALA A 1 95 ? 14.291 6.234 5.257 1.00 74.38 95 ALA A O 1
ATOM 761 N N . GLU A 1 96 ? 12.302 6.528 4.251 1.00 81.19 96 GLU A N 1
ATOM 762 C CA . GLU A 1 96 ? 11.500 6.605 5.469 1.00 81.19 96 GLU A CA 1
ATOM 763 C C . GLU A 1 96 ? 10.459 5.492 5.448 1.00 81.19 96 GLU A C 1
ATOM 765 O O . GLU A 1 96 ? 9.912 5.169 4.390 1.00 81.19 96 GLU A O 1
ATOM 770 N N . MET A 1 97 ? 10.199 4.906 6.615 1.00 84.25 97 MET A N 1
ATOM 771 C CA . MET A 1 97 ? 9.145 3.919 6.810 1.00 84.25 97 MET A CA 1
ATOM 772 C C . MET A 1 97 ? 8.164 4.431 7.861 1.00 84.25 97 MET A C 1
ATOM 774 O O . MET A 1 97 ? 8.573 4.860 8.938 1.00 84.25 97 MET A O 1
ATOM 778 N N . HIS A 1 98 ? 6.876 4.341 7.548 1.00 84.06 98 HIS A N 1
ATOM 779 C CA . HIS A 1 98 ? 5.778 4.683 8.447 1.00 84.06 98 HIS A CA 1
ATOM 780 C C . HIS A 1 98 ? 4.843 3.488 8.597 1.00 84.06 98 HIS A C 1
ATOM 782 O O . HIS A 1 98 ? 4.692 2.711 7.653 1.00 84.06 98 HIS A O 1
ATOM 788 N N . PHE A 1 99 ? 4.204 3.362 9.755 1.00 86.50 99 PHE A N 1
ATOM 789 C CA . PHE A 1 99 ? 3.237 2.309 10.039 1.00 86.50 99 PHE A CA 1
ATOM 790 C C . PHE A 1 99 ? 1.883 2.922 10.404 1.00 86.50 99 PHE A C 1
ATOM 792 O O . PHE A 1 99 ? 1.806 3.810 11.249 1.00 86.50 99 PHE A O 1
ATOM 799 N N . LEU A 1 100 ? 0.833 2.438 9.746 1.00 84.75 100 LEU A N 1
ATOM 800 C CA . LEU A 1 100 ? -0.564 2.743 10.029 1.00 84.75 100 LEU A CA 1
ATOM 801 C C . LEU A 1 100 ? -1.220 1.479 10.586 1.00 84.75 100 LEU A C 1
ATOM 803 O O . LEU A 1 100 ? -1.319 0.485 9.864 1.00 84.75 100 LEU A O 1
ATOM 807 N N . ASP A 1 101 ? -1.661 1.530 11.844 1.00 85.81 101 ASP A N 1
ATOM 808 C CA . ASP A 1 101 ? -2.351 0.415 12.502 1.00 85.81 101 ASP A CA 1
ATOM 809 C C . ASP A 1 101 ? -3.614 0.035 11.719 1.00 85.81 101 ASP A C 1
ATOM 811 O O . ASP A 1 101 ? -4.451 0.876 11.394 1.00 85.81 101 ASP A O 1
ATOM 815 N N . GLY A 1 102 ? -3.768 -1.250 11.412 1.00 86.19 102 GLY A N 1
ATOM 816 C CA . GLY A 1 102 ? -4.920 -1.751 10.683 1.00 86.19 102 GLY A CA 1
ATOM 817 C C . GLY A 1 102 ? -6.254 -1.520 11.388 1.00 86.19 102 GLY A C 1
ATOM 818 O O . GLY A 1 102 ? -7.272 -1.387 10.714 1.00 86.19 102 GLY A O 1
ATOM 819 N N . LYS A 1 103 ? -6.261 -1.395 12.720 1.00 86.06 103 LYS A N 1
ATOM 820 C CA . LYS A 1 103 ? -7.467 -1.103 13.513 1.00 86.06 103 LYS A CA 1
ATOM 821 C C . LYS A 1 103 ? -8.035 0.286 13.247 1.00 86.06 103 LYS A C 1
ATOM 823 O O . LYS A 1 103 ? -9.229 0.496 13.446 1.00 86.06 103 LYS A O 1
ATOM 828 N N . THR A 1 104 ? -7.202 1.232 12.817 1.00 83.75 104 THR A N 1
ATOM 829 C CA . THR A 1 104 ? -7.653 2.593 12.514 1.00 83.75 104 THR A CA 1
ATOM 830 C C . THR A 1 104 ? -8.177 2.715 11.089 1.00 83.75 104 THR A C 1
ATOM 832 O O . THR A 1 104 ? -8.928 3.644 10.792 1.00 83.75 104 THR A O 1
ATOM 835 N N . VAL A 1 105 ? -7.830 1.778 10.200 1.00 85.56 105 VAL A N 1
ATOM 836 C CA . VAL A 1 105 ? -8.238 1.791 8.794 1.00 85.56 105 VAL A CA 1
ATOM 837 C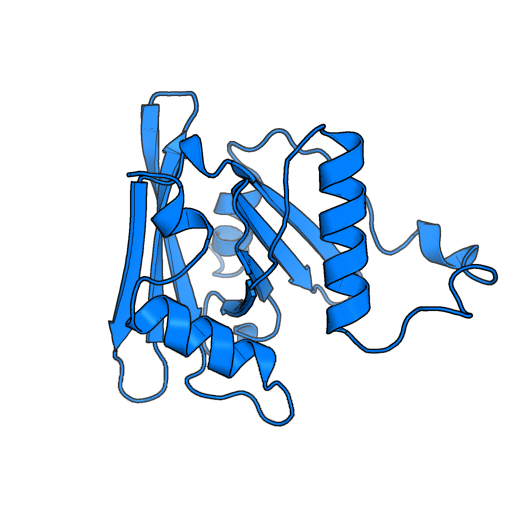 C . VAL A 1 105 ? -9.718 1.438 8.670 1.00 85.56 105 VAL A C 1
ATOM 839 O O . VAL A 1 105 ? -10.132 0.305 8.893 1.00 85.56 105 VAL A O 1
ATOM 842 N N . GLN A 1 106 ? -10.525 2.399 8.226 1.00 84.12 106 GLN A N 1
ATOM 843 C CA . GLN A 1 106 ? -11.950 2.187 7.966 1.00 84.12 106 GLN A CA 1
ATOM 844 C C . GLN A 1 106 ? -12.233 1.732 6.540 1.00 84.12 106 GLN A C 1
ATOM 846 O O . GLN A 1 106 ? -13.191 1.000 6.288 1.00 84.12 106 GLN A O 1
ATOM 851 N N . GLN A 1 107 ? -11.456 2.222 5.574 1.00 86.19 107 GLN A N 1
ATOM 852 C CA . GLN A 1 107 ? -11.761 1.975 4.173 1.00 86.19 107 GLN A CA 1
ATOM 853 C C . GLN A 1 107 ? -10.516 1.981 3.303 1.00 86.19 107 GLN A C 1
ATOM 855 O O . GLN A 1 107 ? -9.698 2.894 3.365 1.00 86.19 107 GLN A O 1
ATOM 860 N N . ILE A 1 108 ? -10.453 1.011 2.395 1.00 90.25 108 ILE A N 1
ATOM 861 C CA . ILE A 1 108 ? -9.550 1.024 1.249 1.00 90.25 108 ILE A CA 1
ATOM 862 C C . ILE A 1 108 ? -10.408 0.902 -0.005 1.00 90.25 108 ILE A C 1
ATOM 864 O O . ILE A 1 108 ? -11.154 -0.064 -0.170 1.00 90.25 108 ILE A O 1
ATOM 868 N N . ALA A 1 109 ? -10.333 1.895 -0.885 1.00 89.19 109 ALA A N 1
ATOM 869 C CA . ALA A 1 109 ? -11.121 1.937 -2.108 1.00 89.19 109 ALA A CA 1
ATOM 870 C C . ALA A 1 109 ? -10.240 2.230 -3.320 1.00 89.19 109 ALA A C 1
ATOM 872 O O . ALA A 1 109 ? -9.330 3.055 -3.276 1.00 89.19 109 ALA A O 1
ATOM 873 N N . LEU A 1 110 ? -10.539 1.560 -4.429 1.00 92.94 110 LEU A N 1
ATOM 874 C CA . LEU A 1 110 ? -9.810 1.712 -5.678 1.00 92.94 110 LEU A CA 1
ATOM 875 C C . LEU A 1 110 ? -10.755 2.206 -6.773 1.00 92.94 110 LEU A C 1
ATOM 877 O O . LEU A 1 110 ? -11.723 1.541 -7.130 1.00 92.94 110 LEU A O 1
ATOM 881 N N . GLU A 1 111 ? -10.452 3.366 -7.342 1.00 93.81 111 GLU A N 1
ATOM 882 C CA . GLU A 1 111 ? -11.195 3.954 -8.450 1.00 93.81 111 GLU A CA 1
ATOM 883 C C . GLU A 1 111 ? -10.409 3.793 -9.757 1.00 93.81 111 GLU A C 1
ATOM 885 O O . GLU A 1 111 ? -9.253 4.212 -9.886 1.00 93.81 111 GLU A O 1
ATOM 890 N N . LYS A 1 112 ? -11.042 3.203 -10.772 1.00 93.56 112 LYS A N 1
ATOM 891 C CA . LYS A 1 112 ? -10.432 3.007 -12.091 1.00 93.56 112 LYS A CA 1
ATOM 892 C C . LYS A 1 112 ? -10.383 4.325 -12.865 1.00 93.56 112 LYS A C 1
ATOM 894 O O . LYS A 1 112 ? -11.413 4.910 -13.178 1.00 93.56 112 LYS A O 1
ATOM 899 N N . LYS A 1 113 ? -9.182 4.754 -13.265 1.00 92.00 113 LYS A N 1
ATOM 900 C CA . LYS A 1 113 ? -8.974 5.831 -14.249 1.00 92.00 113 LYS A CA 1
ATOM 901 C C . LYS A 1 113 ? -8.414 5.258 -15.557 1.00 92.00 113 LYS A C 1
ATOM 903 O O . LYS A 1 113 ? -8.131 4.061 -15.673 1.00 92.00 113 LYS A O 1
ATOM 908 N N . LYS A 1 114 ? -8.246 6.110 -16.577 1.00 88.31 114 LYS A N 1
ATOM 909 C CA . LYS A 1 114 ? -7.747 5.700 -17.904 1.00 88.31 114 LYS A CA 1
ATOM 910 C C . LYS A 1 114 ? -6.356 5.054 -17.824 1.00 88.31 114 LYS A C 1
ATOM 912 O O . LYS A 1 114 ? -6.190 3.926 -18.280 1.00 88.31 114 LYS A O 1
ATOM 917 N N . LEU A 1 115 ? -5.391 5.718 -17.183 1.00 86.38 115 LEU A N 1
ATOM 918 C CA . LEU A 1 115 ? -3.980 5.289 -17.155 1.00 86.38 115 LEU A CA 1
ATOM 919 C C . LEU A 1 115 ? -3.529 4.655 -15.833 1.00 86.38 115 LEU A C 1
ATOM 921 O O . LEU A 1 115 ? -2.574 3.886 -15.808 1.00 86.38 115 LEU A O 1
ATOM 925 N N . VAL A 1 116 ? -4.223 4.958 -14.742 1.00 91.69 116 VAL A N 1
ATOM 926 C CA . VAL A 1 116 ? -3.883 4.536 -13.378 1.00 91.69 116 VAL A CA 1
ATOM 927 C C . VAL A 1 116 ? -5.141 4.125 -12.631 1.00 91.69 116 VAL A C 1
ATOM 929 O O . VAL A 1 116 ? -6.253 4.290 -13.137 1.00 91.69 116 VAL A O 1
ATOM 932 N N . TYR A 1 117 ? -4.964 3.601 -11.431 1.00 93.50 117 TYR A N 1
ATOM 933 C CA . TYR A 1 117 ? -5.997 3.602 -10.412 1.00 93.50 117 TYR A CA 1
ATOM 934 C C . TYR A 1 117 ? -5.762 4.756 -9.447 1.00 93.50 117 TYR A C 1
ATOM 936 O O . TYR A 1 117 ? -4.625 5.189 -9.250 1.00 93.50 117 TYR A O 1
ATOM 944 N N . ARG A 1 118 ? -6.839 5.256 -8.853 1.00 92.94 118 ARG A N 1
ATOM 945 C CA . ARG A 1 118 ? -6.766 6.132 -7.694 1.00 92.94 118 ARG A CA 1
ATOM 946 C C . ARG A 1 118 ? -7.126 5.312 -6.463 1.00 92.94 118 ARG A C 1
ATOM 948 O O . ARG A 1 118 ? -8.210 4.744 -6.407 1.00 92.94 118 ARG A O 1
ATOM 955 N N . LEU A 1 119 ? -6.186 5.209 -5.538 1.00 92.56 119 LEU A N 1
ATOM 956 C CA . LEU A 1 119 ? -6.324 4.503 -4.274 1.00 92.56 119 LEU A CA 1
ATOM 957 C C . LEU A 1 119 ? -6.692 5.512 -3.190 1.00 92.56 119 LEU A C 1
ATOM 959 O O . LEU A 1 119 ? -6.011 6.526 -3.037 1.00 92.56 119 LEU A O 1
ATOM 963 N N . TYR A 1 120 ? -7.754 5.212 -2.460 1.00 89.12 120 TYR A N 1
ATOM 964 C CA . TYR A 1 120 ? -8.209 5.944 -1.292 1.00 89.12 120 TYR A CA 1
ATOM 965 C C . TYR A 1 120 ? -8.017 5.051 -0.071 1.00 89.12 120 TYR A C 1
ATOM 967 O O . TYR A 1 120 ? -8.433 3.892 -0.097 1.00 89.12 120 TYR A O 1
ATOM 975 N N . ILE A 1 121 ? -7.398 5.584 0.975 1.00 89.19 121 ILE A N 1
ATOM 976 C CA . ILE A 1 121 ? -7.262 4.935 2.280 1.00 89.19 121 ILE A CA 1
ATOM 977 C C . ILE A 1 121 ? -7.845 5.900 3.303 1.00 89.19 121 ILE A C 1
ATOM 979 O O . ILE A 1 121 ? -7.396 7.039 3.369 1.00 89.19 121 ILE A O 1
ATOM 983 N N . ARG A 1 122 ? -8.848 5.473 4.067 1.00 85.06 122 ARG A N 1
ATOM 984 C CA . ARG A 1 122 ? -9.419 6.252 5.170 1.00 85.06 122 ARG A CA 1
ATOM 985 C C . ARG A 1 122 ? -9.074 5.600 6.488 1.00 85.06 122 ARG A C 1
ATOM 987 O O . ARG A 1 122 ? -9.263 4.389 6.624 1.00 85.06 122 ARG A O 1
ATOM 994 N N . ALA A 1 123 ? -8.623 6.407 7.434 1.00 83.56 123 ALA A N 1
ATOM 995 C CA . ALA A 1 123 ? -8.316 5.973 8.784 1.00 83.56 123 ALA A CA 1
ATOM 996 C C . ALA A 1 123 ? -8.852 6.973 9.813 1.00 83.56 123 ALA A C 1
ATOM 998 O O . ALA A 1 123 ? -9.107 8.130 9.480 1.00 83.56 123 ALA A O 1
ATOM 999 N N . VAL A 1 124 ? -9.044 6.505 11.043 1.00 77.19 124 VAL A N 1
ATOM 1000 C CA . VAL A 1 124 ? -9.434 7.336 12.186 1.00 77.19 124 VAL A CA 1
ATOM 1001 C C . VAL A 1 124 ? -8.214 7.626 13.048 1.00 77.19 124 VAL A C 1
ATOM 1003 O O . VAL A 1 124 ? -7.448 6.719 13.364 1.00 77.19 124 VAL A O 1
ATOM 1006 N N . THR A 1 125 ? -8.024 8.884 13.418 1.00 77.06 125 THR A N 1
ATOM 1007 C CA . THR A 1 125 ? -6.938 9.306 14.307 1.00 77.06 125 THR A CA 1
ATOM 1008 C C . THR A 1 125 ? -7.241 8.953 15.763 1.00 77.06 125 THR A C 1
ATOM 1010 O O . THR A 1 125 ? -8.362 8.586 16.115 1.00 77.06 125 THR A O 1
ATOM 1013 N N . GLU A 1 126 ? -6.252 9.103 16.644 1.00 66.62 126 GLU A N 1
ATOM 1014 C CA . GLU A 1 126 ? -6.448 8.950 18.095 1.00 66.62 126 GLU A CA 1
ATOM 1015 C C . GLU A 1 126 ? -7.497 9.929 18.655 1.00 66.62 126 GLU A C 1
ATOM 1017 O O . GLU A 1 126 ? -8.196 9.612 19.615 1.00 66.62 126 GLU A O 1
ATOM 1022 N N . GLU A 1 127 ? -7.664 11.087 18.010 1.00 70.00 127 GLU A N 1
ATOM 1023 C CA . GLU A 1 127 ? -8.657 12.115 18.352 1.00 70.00 127 GLU A CA 1
ATOM 1024 C C . GLU A 1 127 ? -10.062 11.799 17.799 1.00 70.00 127 GLU A C 1
ATOM 1026 O O . GLU A 1 127 ? -11.011 12.550 18.023 1.00 70.00 127 GLU A O 1
ATOM 1031 N N . GLY A 1 128 ? -10.223 10.677 17.086 1.00 71.69 128 GLY A N 1
ATOM 1032 C CA . GLY A 1 128 ? -11.493 10.262 16.490 1.00 71.69 128 GLY A CA 1
ATOM 1033 C C . GLY A 1 128 ? -11.819 10.946 15.159 1.00 71.69 128 GLY A C 1
ATOM 1034 O O . GLY A 1 128 ? -12.918 10.762 14.632 1.00 71.69 128 GLY A O 1
ATOM 1035 N N . GLU A 1 129 ? -10.887 11.715 14.593 1.00 74.75 129 GLU A N 1
ATOM 1036 C CA . GLU A 1 129 ? -11.080 12.402 13.316 1.00 74.75 129 GLU A CA 1
ATOM 1037 C C . GLU A 1 129 ? -10.812 11.477 12.127 1.00 74.75 129 GLU A C 1
ATOM 1039 O O . GLU A 1 129 ? -9.954 10.597 12.172 1.00 74.75 129 GLU A O 1
ATOM 1044 N N . LEU A 1 130 ? -11.547 11.682 11.031 1.00 74.94 130 LEU A N 1
ATOM 1045 C CA . LEU A 1 130 ? -11.375 10.903 9.809 1.00 74.94 130 LEU A CA 1
ATOM 1046 C C . LEU A 1 130 ? -10.352 11.563 8.879 1.00 74.94 130 LEU A C 1
ATOM 1048 O O . LEU A 1 130 ? -10.589 12.648 8.347 1.00 74.94 130 LEU A O 1
ATOM 1052 N N . GLU A 1 131 ? -9.267 10.850 8.596 1.00 78.69 131 GLU A N 1
ATOM 1053 C CA . GLU A 1 131 ? -8.249 11.246 7.626 1.00 78.69 131 GLU A CA 1
ATOM 1054 C C . GLU A 1 131 ? -8.315 10.386 6.354 1.00 78.69 131 GLU A C 1
ATOM 1056 O O . GLU A 1 131 ? -8.649 9.199 6.386 1.00 78.69 131 GLU A O 1
ATOM 1061 N N . GLU A 1 132 ? -7.989 10.983 5.199 1.00 79.00 132 GLU A N 1
ATOM 1062 C CA . GLU A 1 132 ? -8.027 10.310 3.895 1.00 79.00 132 GLU A CA 1
ATOM 1063 C C . GLU A 1 132 ? -6.719 10.489 3.108 1.00 79.00 132 GLU A C 1
ATOM 1065 O O . GLU A 1 132 ? -6.372 11.585 2.662 1.00 79.00 132 GLU A O 1
ATOM 1070 N N . GLY A 1 133 ? -6.038 9.374 2.846 1.00 83.00 133 GLY A N 1
ATOM 1071 C CA . GLY A 1 133 ? -4.921 9.266 1.915 1.00 83.00 133 GLY A CA 1
ATOM 1072 C C . GLY A 1 133 ? -5.378 9.008 0.483 1.00 83.00 133 GLY A C 1
ATOM 1073 O O . GLY A 1 133 ? -6.136 8.076 0.214 1.00 83.00 133 GLY A O 1
ATOM 1074 N N . LYS A 1 134 ? -4.884 9.820 -0.460 1.00 87.44 134 LYS A N 1
ATOM 1075 C CA . LYS A 1 134 ? -5.164 9.705 -1.901 1.00 87.44 134 LYS A CA 1
ATOM 1076 C C . LYS A 1 134 ? -3.882 9.434 -2.673 1.00 87.44 134 LYS A C 1
ATOM 1078 O O . LYS A 1 134 ? -2.982 10.271 -2.703 1.00 87.44 134 LYS A O 1
ATOM 1083 N N . TYR A 1 135 ? -3.843 8.313 -3.384 1.00 89.19 135 TYR A N 1
ATOM 1084 C CA . TYR A 1 135 ? -2.680 7.895 -4.162 1.00 89.19 135 TYR A CA 1
ATOM 1085 C C . TYR A 1 135 ? -3.057 7.518 -5.594 1.00 89.19 135 TYR A C 1
ATOM 1087 O O . TYR A 1 135 ? -4.180 7.115 -5.892 1.00 89.19 135 TYR A O 1
ATOM 1095 N N . LEU A 1 136 ? -2.095 7.617 -6.504 1.00 89.88 136 LEU A N 1
ATOM 1096 C CA . LEU A 1 136 ? -2.146 7.064 -7.848 1.00 89.88 136 LEU A CA 1
ATOM 1097 C C . LEU A 1 136 ? -1.317 5.786 -7.904 1.00 89.88 136 LEU A C 1
ATOM 1099 O O . LEU A 1 136 ? -0.146 5.764 -7.528 1.00 89.88 136 LEU A O 1
ATOM 1103 N N . VAL A 1 137 ? -1.929 4.738 -8.438 1.00 92.62 137 VAL A N 1
ATOM 1104 C CA . VAL A 1 137 ? -1.358 3.398 -8.543 1.00 92.62 137 VAL A CA 1
ATOM 1105 C C . VAL A 1 137 ? -1.260 3.035 -10.017 1.00 92.62 137 VAL A C 1
ATOM 1107 O O . VAL A 1 137 ? -2.231 3.135 -10.773 1.00 92.62 137 VAL A O 1
ATOM 1110 N N . SER A 1 138 ? -0.069 2.632 -10.454 1.00 90.56 138 SER A N 1
ATOM 1111 C CA . SER A 1 138 ? 0.121 2.186 -11.837 1.00 90.56 138 SER A CA 1
ATOM 1112 C C . SER A 1 138 ? -0.713 0.936 -12.107 1.00 90.56 138 SER A C 1
ATOM 1114 O O . SER A 1 138 ? -0.850 0.086 -11.243 1.00 90.56 138 SER A O 1
ATOM 1116 N N . LYS A 1 139 ? -1.255 0.782 -13.319 1.00 89.81 139 LYS A N 1
ATOM 1117 C CA . LYS A 1 139 ? -1.942 -0.471 -13.688 1.00 89.81 139 LYS A CA 1
ATOM 1118 C C . LYS A 1 139 ? -0.978 -1.647 -13.866 1.00 89.81 139 LYS A C 1
ATOM 1120 O O . LYS A 1 139 ? -1.393 -2.800 -13.838 1.00 89.81 139 LYS A O 1
ATOM 1125 N N . ARG A 1 140 ? 0.294 -1.346 -14.136 1.00 85.81 140 ARG A N 1
ATOM 1126 C CA . ARG A 1 140 ? 1.371 -2.313 -14.343 1.00 85.81 140 ARG A CA 1
ATOM 1127 C C . ARG A 1 140 ? 2.707 -1.646 -14.045 1.00 85.81 140 ARG A C 1
ATOM 1129 O O . ARG A 1 140 ? 2.894 -0.475 -14.373 1.00 85.81 140 ARG A O 1
ATOM 1136 N N . VAL A 1 141 ? 3.646 -2.418 -13.507 1.00 84.69 141 VAL A N 1
ATOM 1137 C CA . VAL A 1 141 ? 5.058 -2.042 -13.387 1.00 84.69 141 VAL A CA 1
ATOM 1138 C C . VAL A 1 141 ? 5.895 -3.183 -13.954 1.00 84.69 141 VAL A C 1
ATOM 1140 O O . VAL A 1 141 ? 5.747 -4.336 -13.547 1.00 84.69 141 VAL A O 1
ATOM 1143 N N . LEU A 1 142 ? 6.722 -2.885 -14.959 1.00 80.25 142 LEU A N 1
ATOM 1144 C CA . LEU A 1 142 ? 7.552 -3.894 -15.619 1.00 80.25 142 LEU A CA 1
ATOM 1145 C C . LEU A 1 142 ? 8.536 -4.511 -14.614 1.00 80.25 142 LEU A C 1
ATOM 1147 O O . LEU A 1 142 ? 9.105 -3.806 -13.787 1.00 80.25 142 LEU A O 1
ATOM 1151 N N . GLY A 1 143 ? 8.698 -5.836 -14.658 1.00 80.88 143 GLY A N 1
ATOM 1152 C CA . GLY A 1 143 ? 9.588 -6.569 -13.748 1.00 80.88 143 GLY A CA 1
ATOM 1153 C C . GLY A 1 143 ? 9.111 -6.666 -12.291 1.00 80.88 143 GLY A C 1
ATOM 1154 O O . GLY A 1 143 ? 9.844 -7.172 -11.446 1.00 80.88 143 GLY A O 1
ATOM 1155 N N . ARG A 1 144 ? 7.897 -6.202 -11.966 1.00 87.88 144 ARG A N 1
ATOM 1156 C CA . ARG A 1 144 ? 7.361 -6.190 -10.594 1.00 87.88 144 ARG A CA 1
ATOM 1157 C C . ARG A 1 144 ? 6.055 -6.982 -10.524 1.00 87.88 144 ARG A C 1
ATOM 1159 O O . ARG A 1 144 ? 4.971 -6.407 -10.505 1.00 87.88 144 ARG A O 1
ATOM 1166 N N . LYS A 1 145 ? 6.170 -8.317 -10.525 1.00 90.56 145 LYS A N 1
ATOM 1167 C CA . LYS A 1 145 ? 5.018 -9.241 -10.451 1.00 90.56 145 LYS A CA 1
ATOM 1168 C C . LYS A 1 145 ? 4.175 -9.007 -9.193 1.00 90.56 145 LYS A C 1
ATOM 1170 O O . LYS A 1 145 ? 2.971 -8.808 -9.318 1.00 90.56 145 LYS A O 1
ATOM 1175 N N . TRP A 1 146 ? 4.841 -8.852 -8.048 1.00 93.31 146 TRP A N 1
ATOM 1176 C CA . TRP A 1 146 ? 4.222 -8.550 -6.754 1.00 93.31 146 TRP A CA 1
ATOM 1177 C C . TRP A 1 146 ? 3.275 -7.342 -6.795 1.00 93.31 146 TRP A C 1
ATOM 1179 O O . TRP A 1 146 ? 2.211 -7.367 -6.196 1.00 93.31 146 TRP A O 1
ATOM 1189 N N . HIS A 1 147 ? 3.599 -6.296 -7.564 1.00 94.12 147 HIS A N 1
ATOM 1190 C CA . HIS A 1 147 ? 2.732 -5.119 -7.669 1.00 94.12 147 HIS A CA 1
ATOM 1191 C C . HIS A 1 147 ? 1.414 -5.451 -8.374 1.00 94.12 147 HIS A C 1
ATOM 1193 O O . HIS A 1 147 ? 0.357 -4.970 -7.973 1.00 94.12 147 HIS A O 1
ATOM 1199 N N . LYS A 1 148 ? 1.478 -6.258 -9.441 1.00 92.94 148 LYS A N 1
ATOM 1200 C CA . LYS A 1 148 ? 0.290 -6.689 -10.185 1.00 92.94 148 LYS A CA 1
ATOM 1201 C C . LYS A 1 148 ? -0.583 -7.599 -9.320 1.00 92.94 148 LYS A C 1
ATOM 1203 O O . LYS A 1 148 ? -1.790 -7.401 -9.291 1.00 92.94 148 LYS A O 1
ATOM 1208 N N . GLU A 1 149 ? 0.034 -8.536 -8.607 1.00 94.50 149 GLU A N 1
ATOM 1209 C CA . GLU A 1 149 ? -0.647 -9.471 -7.702 1.00 94.50 149 GLU A CA 1
ATOM 1210 C C . GLU A 1 149 ? -1.393 -8.724 -6.586 1.00 94.50 149 GLU A C 1
ATOM 1212 O O . GLU A 1 149 ? -2.5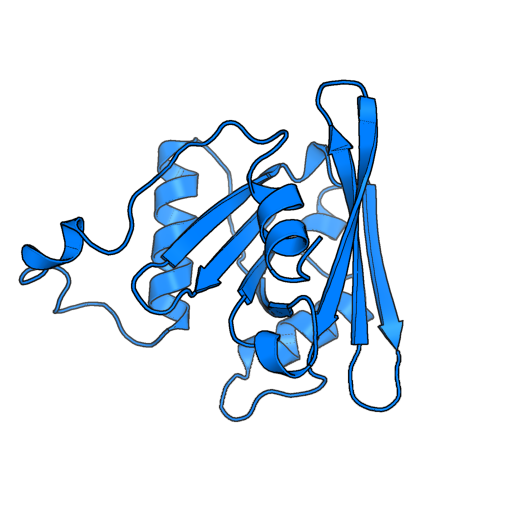93 -8.925 -6.402 1.00 94.50 149 GLU A O 1
ATOM 1217 N N . THR A 1 150 ? -0.737 -7.774 -5.913 1.00 94.88 150 THR A N 1
ATOM 1218 C CA . THR A 1 150 ? -1.381 -6.932 -4.890 1.00 94.88 150 THR A CA 1
ATOM 1219 C C . THR A 1 150 ? -2.503 -6.074 -5.464 1.00 94.88 150 THR A C 1
ATOM 1221 O O . THR A 1 150 ? -3.548 -5.904 -4.838 1.00 94.88 150 THR A O 1
ATOM 1224 N N . LEU A 1 151 ? -2.325 -5.531 -6.671 1.00 94.12 151 LEU A N 1
ATOM 1225 C CA . LEU A 1 151 ? -3.364 -4.744 -7.331 1.00 94.12 151 LEU A CA 1
ATOM 1226 C C . LEU A 1 151 ? -4.604 -5.590 -7.654 1.00 94.12 151 LEU A C 1
ATOM 1228 O O . LEU A 1 151 ? -5.727 -5.120 -7.487 1.00 94.12 151 LEU A O 1
ATOM 1232 N N . GLU A 1 152 ? -4.414 -6.835 -8.087 1.00 93.56 152 GLU A N 1
ATOM 1233 C CA . GLU A 1 152 ? -5.501 -7.793 -8.314 1.00 93.56 152 GLU A CA 1
ATOM 1234 C C . GLU A 1 152 ? -6.209 -8.154 -7.003 1.00 93.56 152 GLU A C 1
ATOM 1236 O O . GLU A 1 152 ? -7.440 -8.133 -6.951 1.00 93.56 152 GLU A O 1
ATOM 1241 N N . LYS A 1 153 ? -5.458 -8.387 -5.919 1.00 93.25 153 LYS A N 1
ATOM 1242 C CA . LYS A 1 153 ? -6.026 -8.585 -4.576 1.00 93.25 153 LYS A CA 1
ATOM 1243 C C . LYS A 1 153 ? -6.854 -7.384 -4.117 1.00 93.25 153 LYS A C 1
ATOM 1245 O O . LYS A 1 153 ? -7.963 -7.577 -3.633 1.00 93.25 153 LYS A O 1
ATOM 1250 N N . LEU A 1 154 ? -6.373 -6.156 -4.328 1.00 91.38 154 LEU A N 1
ATOM 1251 C CA . LEU A 1 154 ? -7.114 -4.924 -4.029 1.00 91.38 154 LEU A CA 1
ATOM 1252 C C . LEU A 1 154 ? -8.429 -4.826 -4.806 1.00 91.38 154 LEU A C 1
ATOM 1254 O O . LEU A 1 154 ? -9.462 -4.502 -4.225 1.00 91.38 154 LEU A O 1
ATOM 1258 N N . ILE A 1 155 ? -8.403 -5.121 -6.108 1.00 90.56 155 ILE A N 1
ATOM 1259 C CA . ILE A 1 155 ? -9.602 -5.108 -6.961 1.00 90.56 155 ILE A CA 1
ATOM 1260 C C . ILE A 1 155 ? -10.629 -6.130 -6.462 1.00 90.56 155 ILE A C 1
ATOM 1262 O O . ILE A 1 155 ? -11.817 -5.821 -6.387 1.00 90.56 155 ILE A O 1
ATOM 1266 N N . ASN A 1 156 ? -10.162 -7.316 -6.075 1.00 90.44 156 ASN A N 1
ATOM 1267 C CA . ASN A 1 156 ? -11.003 -8.401 -5.575 1.00 90.44 156 ASN A CA 1
ATOM 1268 C C . ASN A 1 156 ? -11.341 -8.276 -4.079 1.00 90.44 156 ASN A C 1
ATOM 1270 O O . ASN A 1 156 ? -12.034 -9.140 -3.554 1.00 90.44 156 ASN A O 1
ATOM 1274 N N . LYS A 1 157 ? -10.868 -7.219 -3.398 1.00 86.06 157 LYS A N 1
ATOM 1275 C CA . LYS A 1 157 ? -11.000 -6.997 -1.945 1.00 86.06 157 LYS A CA 1
ATOM 1276 C C . LYS A 1 157 ? -10.458 -8.146 -1.077 1.00 86.06 157 LYS A C 1
ATOM 1278 O O . LYS A 1 157 ? -10.944 -8.378 0.022 1.00 86.06 157 LYS A O 1
ATOM 1283 N N . ASN A 1 158 ? -9.413 -8.819 -1.55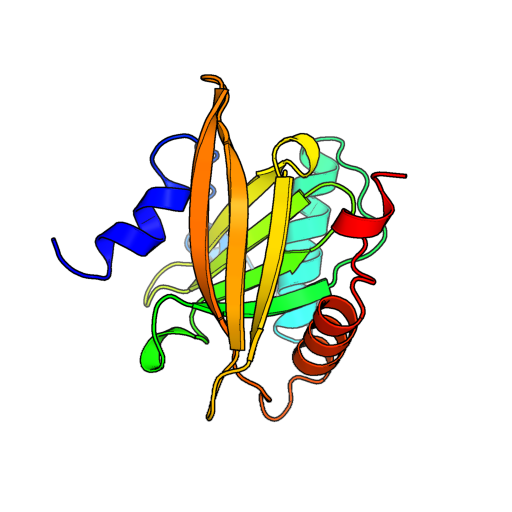2 1.00 85.56 158 ASN A N 1
ATOM 1284 C CA . ASN A 1 158 ? -8.777 -9.974 -0.914 1.00 85.56 158 ASN A CA 1
ATOM 1285 C C . ASN A 1 158 ? -7.396 -9.619 -0.344 1.00 85.56 158 ASN A C 1
ATOM 1287 O O . ASN A 1 158 ? -6.426 -10.346 -0.560 1.00 85.56 158 ASN A O 1
ATOM 1291 N N . LEU A 1 159 ? -7.285 -8.465 0.318 1.00 83.81 159 LEU A N 1
ATOM 1292 C CA . LEU A 1 159 ? -6.073 -8.122 1.059 1.00 83.81 159 LEU A CA 1
ATOM 1293 C C . LEU A 1 159 ? -6.145 -8.644 2.500 1.00 83.81 159 LEU A C 1
ATOM 1295 O O . LEU A 1 159 ? -7.234 -8.605 3.076 1.00 83.81 159 LEU A O 1
ATOM 1299 N N . PRO A 1 160 ? -4.999 -8.998 3.110 1.00 75.06 160 PRO A N 1
ATOM 1300 C CA . PRO A 1 160 ? -4.926 -9.474 4.497 1.00 75.06 160 PRO A CA 1
ATOM 1301 C C . PRO A 1 160 ? -5.620 -8.524 5.483 1.00 75.06 160 PRO A C 1
ATOM 1303 O O . PRO A 1 160 ? -6.458 -8.935 6.288 1.00 75.06 160 PRO A O 1
ATOM 1306 N N . LEU A 1 161 ? -5.354 -7.226 5.317 1.00 77.38 161 LEU A N 1
ATOM 1307 C CA . LEU A 1 161 ? -5.926 -6.137 6.103 1.00 77.38 161 LEU A CA 1
ATOM 1308 C C . LEU A 1 161 ? -7.459 -6.030 6.011 1.00 77.38 161 LEU A C 1
ATOM 1310 O O . LEU A 1 161 ? -8.103 -5.546 6.932 1.00 77.38 161 LEU A O 1
ATOM 1314 N N . LEU A 1 162 ? -8.050 -6.471 4.897 1.00 67.69 162 LEU A N 1
ATOM 1315 C CA . LEU A 1 162 ? -9.500 -6.435 4.668 1.00 67.69 162 LEU A CA 1
ATOM 1316 C C . LEU A 1 162 ? -10.197 -7.724 5.121 1.00 67.69 162 LEU A C 1
ATOM 1318 O O . LEU A 1 162 ? -11.414 -7.745 5.285 1.00 67.69 162 LEU A O 1
ATOM 1322 N N . THR A 1 163 ? -9.443 -8.810 5.290 1.00 59.22 163 THR A N 1
ATOM 1323 C CA . THR A 1 163 ? -9.958 -10.105 5.753 1.00 59.22 163 THR A CA 1
ATOM 1324 C C . THR A 1 163 ? -9.938 -10.260 7.270 1.00 59.22 163 THR A C 1
ATOM 1326 O O . THR A 1 163 ? -10.699 -11.071 7.787 1.00 59.22 163 THR A O 1
ATOM 1329 N N . ALA A 1 164 ? -9.123 -9.476 7.983 1.00 53.00 164 ALA A N 1
ATOM 1330 C CA . ALA A 1 164 ? -9.040 -9.503 9.446 1.00 53.00 164 ALA A CA 1
ATOM 1331 C C . ALA A 1 164 ? -10.275 -8.901 10.157 1.00 53.00 164 ALA A C 1
ATOM 1333 O O . ALA A 1 164 ? -10.397 -9.024 11.371 1.00 53.00 164 ALA A O 1
ATOM 1334 N N . THR A 1 165 ? -11.188 -8.255 9.420 1.00 44.00 165 THR A N 1
ATOM 1335 C CA . THR A 1 165 ? -12.343 -7.507 9.957 1.00 44.00 165 THR A CA 1
ATOM 1336 C C . THR A 1 165 ? -13.691 -8.242 9.833 1.00 44.00 165 THR A C 1
ATOM 1338 O O . THR A 1 165 ? -14.732 -7.591 9.745 1.00 44.00 165 THR A O 1
ATOM 1341 N N . LYS A 1 166 ? -13.701 -9.581 9.782 1.00 36.97 166 LYS A N 1
ATOM 1342 C CA . LYS A 1 166 ? -14.941 -10.381 9.777 1.00 36.97 166 LYS A CA 1
ATOM 1343 C C . LYS A 1 166 ? -15.275 -10.968 11.137 1.00 36.97 166 LYS A C 1
ATOM 1345 O O . LYS A 1 166 ? -14.347 -11.501 11.779 1.00 36.97 166 LYS A O 1
#

Organism: Listeria monocytogenes serotype 1/2a (strain 10403S) (NCBI:txid393133)

Mean predicted aligned error: 10.0 Å

Sequence (166 aa):
MNGSDFIIFLATKNFPTSIRHFLVKYKSAREALILAASLKDRLEEEVRTYSADNNLTVQTIDFLYAGPHMRGRHSLVLAFTEAGIFTFVFKLSDAEMHFLDGKTVQQIALEKKKLVYRLYIRAVTEEGELEEGKYLVSKRVLGRKWHKETLEKLINKNLPLLTATK